Protein AF-A0A1Q6QW33-F1 (afdb_monomer)

Structure (mmCIF, N/CA/C/O backbone):
data_AF-A0A1Q6QW33-F1
#
_entry.id   AF-A0A1Q6QW33-F1
#
loop_
_atom_site.group_PDB
_atom_site.id
_atom_site.type_symbol
_atom_site.label_atom_id
_atom_site.label_alt_id
_atom_site.label_comp_id
_atom_site.label_asym_id
_atom_site.label_entity_id
_atom_site.label_seq_id
_atom_site.pdbx_PDB_ins_code
_atom_site.Cartn_x
_atom_site.Cartn_y
_atom_site.Cartn_z
_atom_site.occupancy
_atom_site.B_iso_or_equiv
_atom_site.auth_seq_id
_atom_site.auth_comp_id
_atom_site.auth_asym_id
_atom_site.auth_atom_id
_atom_site.pdbx_PDB_model_num
ATOM 1 N N . MET A 1 1 ? 39.685 1.785 -35.201 1.00 54.25 1 MET A N 1
ATOM 2 C CA . MET A 1 1 ? 38.424 1.265 -34.624 1.00 54.25 1 MET A CA 1
ATOM 3 C C . MET A 1 1 ? 37.318 2.271 -34.914 1.00 54.25 1 MET A C 1
ATOM 5 O O . MET A 1 1 ? 37.473 3.437 -34.571 1.00 54.25 1 MET A O 1
ATOM 9 N N . ASN A 1 2 ? 36.280 1.872 -35.650 1.00 62.78 2 ASN A N 1
ATOM 10 C CA . ASN A 1 2 ? 35.209 2.760 -36.110 1.00 62.78 2 ASN A CA 1
ATOM 11 C C . ASN A 1 2 ? 34.273 3.077 -34.924 1.00 62.78 2 ASN A C 1
ATOM 13 O O . ASN A 1 2 ? 33.580 2.188 -34.450 1.00 62.78 2 ASN A O 1
ATOM 17 N N . ARG A 1 3 ? 34.299 4.312 -34.400 1.00 71.69 3 ARG A N 1
ATOM 18 C CA . ARG A 1 3 ? 33.531 4.741 -33.202 1.00 71.69 3 ARG A CA 1
ATOM 19 C C . ARG A 1 3 ? 32.104 5.209 -33.523 1.00 71.69 3 ARG A C 1
ATOM 21 O O . ARG A 1 3 ? 31.374 5.655 -32.640 1.00 71.69 3 ARG A O 1
ATOM 28 N N . LYS A 1 4 ? 31.704 5.152 -34.796 1.00 76.88 4 LYS A N 1
ATOM 29 C CA . LYS A 1 4 ? 30.366 5.552 -35.244 1.00 76.88 4 LYS A CA 1
ATOM 30 C C . LYS A 1 4 ? 29.346 4.534 -34.722 1.00 76.88 4 LYS A C 1
ATOM 32 O O . LYS A 1 4 ? 29.455 3.356 -35.034 1.00 76.88 4 LYS A O 1
ATOM 37 N N . GLY A 1 5 ? 28.389 4.987 -33.911 1.00 81.38 5 GLY A N 1
ATOM 38 C CA . GLY A 1 5 ? 27.341 4.141 -33.320 1.00 81.38 5 GLY A CA 1
ATOM 39 C C . GLY A 1 5 ? 27.642 3.596 -31.920 1.00 81.38 5 GLY A C 1
ATOM 40 O O . GLY A 1 5 ? 26.731 3.081 -31.287 1.00 81.38 5 GLY A O 1
ATOM 41 N N . GLN A 1 6 ? 28.856 3.776 -31.385 1.00 89.38 6 GLN A N 1
ATOM 42 C CA . GLN A 1 6 ? 29.190 3.338 -30.021 1.00 89.38 6 GLN A CA 1
ATOM 43 C C . GLN A 1 6 ? 28.284 4.004 -28.970 1.00 89.38 6 GLN A C 1
ATOM 45 O O . GLN A 1 6 ? 27.716 3.322 -28.126 1.00 89.38 6 GLN A O 1
ATOM 50 N N . ALA A 1 7 ? 28.078 5.319 -29.084 1.00 89.81 7 ALA A N 1
ATOM 51 C CA . ALA A 1 7 ? 27.197 6.061 -28.182 1.00 89.81 7 ALA A CA 1
ATOM 52 C C . ALA A 1 7 ? 25.732 5.591 -28.256 1.00 89.81 7 ALA A C 1
ATOM 54 O O . ALA A 1 7 ? 25.029 5.599 -27.251 1.00 89.81 7 ALA A O 1
ATOM 55 N N . LEU A 1 8 ? 25.274 5.146 -29.434 1.00 92.38 8 LEU A N 1
ATOM 56 C CA . LEU A 1 8 ? 23.928 4.595 -29.595 1.00 92.38 8 LEU A CA 1
ATOM 57 C C . LEU A 1 8 ? 23.805 3.246 -28.876 1.00 92.38 8 LEU A C 1
ATOM 59 O O . LEU A 1 8 ? 22.814 3.013 -28.192 1.00 92.38 8 LEU A O 1
ATOM 63 N N . VAL A 1 9 ? 24.819 2.384 -28.999 1.00 93.00 9 VAL A N 1
ATOM 64 C CA . VAL A 1 9 ? 24.858 1.093 -28.298 1.00 93.00 9 VAL A CA 1
ATOM 65 C C . VAL A 1 9 ? 24.848 1.308 -26.783 1.00 93.00 9 VAL A C 1
ATOM 67 O O . VAL A 1 9 ? 24.041 0.697 -26.092 1.00 93.00 9 VAL A O 1
ATOM 70 N N . GLU A 1 10 ? 25.682 2.214 -26.268 1.00 92.50 10 GLU A N 1
ATOM 71 C CA . GLU A 1 10 ? 25.725 2.538 -24.835 1.00 92.50 10 GLU A CA 1
ATOM 72 C C . GLU A 1 10 ? 24.383 3.100 -24.329 1.00 92.50 10 GLU A C 1
ATOM 74 O O . GLU A 1 10 ? 23.894 2.677 -23.283 1.00 92.50 10 GLU A O 1
ATOM 79 N N . PHE A 1 11 ? 23.728 3.979 -25.095 1.00 94.19 11 PHE A N 1
ATOM 80 C CA . PHE A 1 11 ? 22.415 4.525 -24.736 1.00 94.19 11 PHE A CA 1
ATOM 81 C C . PHE A 1 11 ? 21.321 3.450 -24.666 1.00 94.19 11 PHE A C 1
ATOM 83 O O . PHE A 1 11 ? 20.562 3.399 -23.698 1.00 94.19 11 PHE A O 1
ATOM 90 N N . VAL A 1 12 ? 21.257 2.562 -25.663 1.00 95.50 12 VAL A N 1
ATOM 91 C CA . VAL A 1 12 ? 20.268 1.472 -25.704 1.00 95.50 12 VAL A CA 1
ATOM 92 C C . VAL A 1 12 ? 20.462 0.492 -24.544 1.00 95.50 12 VAL A C 1
ATOM 94 O O . VAL A 1 12 ? 19.483 -0.064 -24.060 1.00 95.50 12 VAL A O 1
ATOM 97 N N . LEU A 1 13 ? 21.694 0.307 -24.060 1.00 94.12 13 LEU A N 1
ATOM 98 C CA . LEU A 1 13 ? 21.967 -0.534 -22.891 1.00 94.12 13 LEU A CA 1
ATOM 99 C C . LEU A 1 13 ? 21.527 0.116 -21.570 1.00 94.12 13 LEU A C 1
ATOM 101 O O . LEU A 1 13 ? 21.078 -0.587 -20.667 1.00 94.12 13 LEU A O 1
ATOM 105 N N . ILE A 1 14 ? 21.629 1.442 -21.445 1.00 95.06 14 ILE A N 1
ATOM 106 C CA . ILE A 1 14 ? 21.246 2.175 -20.225 1.00 95.06 14 ILE A CA 1
ATOM 107 C C . ILE A 1 14 ? 19.726 2.368 -20.137 1.00 95.06 14 ILE A C 1
ATOM 109 O O . ILE A 1 14 ? 19.154 2.334 -19.045 1.00 95.06 14 ILE A O 1
ATOM 113 N N . LEU A 1 15 ? 19.061 2.552 -21.280 1.00 94.88 15 LEU A N 1
ATOM 114 C CA . LEU A 1 15 ? 17.646 2.910 -21.354 1.00 94.88 15 LEU A CA 1
ATOM 115 C C . LEU A 1 15 ? 16.704 1.964 -20.570 1.00 94.88 15 LEU A C 1
ATOM 117 O O . LEU A 1 15 ? 15.865 2.478 -19.831 1.00 94.88 15 LEU A O 1
ATOM 121 N N . PRO A 1 16 ? 16.829 0.621 -20.630 1.00 92.12 16 PRO A N 1
ATOM 122 C CA . PRO A 1 16 ? 15.959 -0.279 -19.870 1.00 92.12 16 PRO A CA 1
ATOM 123 C C . PRO A 1 16 ? 16.102 -0.111 -18.355 1.00 92.12 16 PRO A C 1
ATOM 125 O O . PRO A 1 16 ? 15.107 -0.113 -17.634 1.00 92.12 16 PRO A O 1
ATOM 128 N N . ILE A 1 17 ? 17.334 0.076 -17.871 1.00 93.38 17 ILE A N 1
ATOM 129 C CA . ILE A 1 17 ? 17.614 0.290 -16.445 1.00 93.38 17 ILE A CA 1
ATOM 130 C C . ILE A 1 17 ? 17.004 1.616 -15.998 1.00 93.38 17 ILE A C 1
ATOM 132 O O . ILE A 1 17 ? 16.350 1.684 -14.960 1.00 93.38 17 ILE A O 1
ATOM 136 N N . PHE A 1 18 ? 17.160 2.656 -16.816 1.00 94.81 18 PHE A N 1
ATOM 137 C CA . PHE A 1 18 ? 16.569 3.959 -16.549 1.00 94.81 18 PHE A CA 1
ATOM 138 C C . PHE A 1 18 ? 15.035 3.898 -16.466 1.00 94.81 18 PHE A C 1
ATOM 140 O O . PHE A 1 18 ? 14.454 4.446 -15.532 1.00 94.81 18 PHE A O 1
ATOM 147 N N . ILE A 1 19 ? 14.379 3.177 -17.382 1.00 94.00 19 ILE A N 1
ATOM 148 C CA . ILE A 1 19 ? 12.919 2.989 -17.363 1.00 94.00 19 ILE A CA 1
ATOM 149 C C . ILE A 1 19 ? 12.471 2.233 -16.104 1.00 94.00 19 ILE A C 1
ATOM 151 O O . ILE A 1 19 ? 11.489 2.632 -15.482 1.00 94.00 19 ILE A O 1
ATOM 155 N N . MET A 1 20 ? 13.197 1.190 -15.682 1.00 93.06 20 MET A N 1
ATOM 156 C CA . MET A 1 20 ? 12.878 0.469 -14.440 1.00 93.06 20 MET A CA 1
ATOM 157 C C . MET A 1 20 ? 12.971 1.375 -13.209 1.00 93.06 20 MET A C 1
ATOM 159 O O . MET A 1 20 ? 12.096 1.322 -12.347 1.00 93.06 20 MET A O 1
ATOM 163 N N . ILE A 1 21 ? 13.992 2.235 -13.134 1.00 93.94 21 ILE A N 1
ATOM 164 C CA . ILE A 1 21 ? 14.130 3.205 -12.038 1.00 93.94 21 ILE A CA 1
ATOM 165 C C . ILE A 1 21 ? 12.963 4.198 -12.059 1.00 93.94 21 ILE A C 1
ATOM 167 O O . ILE A 1 21 ? 12.371 4.462 -11.015 1.00 93.94 21 ILE A O 1
ATOM 171 N N . LEU A 1 22 ? 12.598 4.711 -13.238 1.00 95.31 22 LEU A N 1
ATOM 172 C CA . LEU A 1 22 ? 11.496 5.661 -13.378 1.00 95.31 22 LEU A CA 1
ATOM 173 C C . LEU A 1 22 ? 10.162 5.057 -12.919 1.00 95.31 22 LEU A C 1
ATOM 175 O O . LEU A 1 22 ? 9.465 5.679 -12.122 1.00 95.31 22 LEU A O 1
ATOM 179 N N . PHE A 1 23 ? 9.825 3.842 -13.362 1.00 94.69 23 PHE A N 1
ATOM 180 C CA . PHE A 1 23 ? 8.597 3.182 -12.915 1.00 94.69 23 PHE A CA 1
ATOM 181 C C . PHE A 1 23 ? 8.636 2.812 -11.434 1.00 94.69 23 PHE A C 1
ATOM 183 O O . PHE A 1 23 ? 7.616 2.946 -10.765 1.00 94.69 23 PHE A O 1
ATOM 190 N N . SER A 1 24 ? 9.806 2.463 -10.889 1.00 94.06 24 SER A N 1
ATOM 191 C CA . SER A 1 24 ? 9.923 2.185 -9.453 1.00 94.06 24 SER A CA 1
ATOM 192 C C . SER A 1 24 ? 9.550 3.420 -8.633 1.00 94.06 24 SER A C 1
ATOM 194 O O . SER A 1 24 ? 8.823 3.317 -7.650 1.00 94.06 24 SER A O 1
ATOM 196 N N . ILE A 1 25 ? 9.997 4.609 -9.056 1.00 96.19 25 ILE A N 1
ATOM 197 C CA . ILE A 1 25 ? 9.626 5.876 -8.409 1.00 96.19 25 ILE A CA 1
ATOM 198 C C . ILE A 1 25 ? 8.111 6.105 -8.488 1.00 96.19 25 ILE A C 1
ATOM 200 O O . ILE A 1 25 ? 7.517 6.545 -7.504 1.00 96.19 25 ILE A O 1
ATOM 204 N N . VAL A 1 26 ? 7.482 5.793 -9.627 1.00 96.06 26 VAL A N 1
ATOM 205 C CA . VAL A 1 26 ? 6.024 5.898 -9.788 1.00 96.06 26 VAL A CA 1
ATOM 206 C C . VAL A 1 26 ? 5.303 4.953 -8.826 1.00 96.06 26 VAL A C 1
ATOM 208 O O . VAL A 1 26 ? 4.434 5.416 -8.093 1.00 96.06 26 VAL A O 1
ATOM 211 N N . ASP A 1 27 ? 5.700 3.680 -8.751 1.00 95.56 27 ASP A N 1
ATOM 212 C CA . ASP A 1 27 ? 5.106 2.704 -7.826 1.00 95.56 27 ASP A CA 1
ATOM 213 C C . ASP A 1 27 ? 5.202 3.169 -6.369 1.00 95.56 27 ASP A C 1
ATOM 215 O O . ASP A 1 27 ? 4.204 3.166 -5.647 1.00 95.56 27 ASP A O 1
ATOM 219 N N . PHE A 1 28 ? 6.372 3.656 -5.940 1.00 95.44 28 PHE A N 1
ATOM 220 C CA . PHE A 1 28 ? 6.531 4.211 -4.593 1.00 95.44 28 PHE A CA 1
ATOM 221 C C . PHE A 1 28 ? 5.675 5.459 -4.366 1.00 95.44 28 PHE A C 1
ATOM 223 O O . PHE A 1 28 ? 5.111 5.619 -3.284 1.00 95.44 28 PHE A O 1
ATOM 230 N N . GLY A 1 29 ? 5.548 6.331 -5.368 1.00 96.50 29 GLY A N 1
ATOM 231 C CA . GLY A 1 29 ? 4.673 7.499 -5.304 1.00 96.50 29 GLY A CA 1
ATOM 232 C C . GLY A 1 29 ? 3.206 7.113 -5.119 1.00 96.50 29 GLY A C 1
ATOM 233 O O . GLY A 1 29 ? 2.524 7.696 -4.277 1.00 96.50 29 GLY A O 1
ATOM 234 N N . MET A 1 30 ? 2.742 6.095 -5.845 1.00 95.81 30 MET A N 1
ATOM 235 C CA . MET A 1 30 ? 1.381 5.573 -5.724 1.00 95.81 30 MET A CA 1
ATOM 236 C C . MET A 1 30 ? 1.141 4.916 -4.357 1.00 95.81 30 MET A C 1
ATOM 238 O O . MET A 1 30 ? 0.159 5.248 -3.697 1.00 95.81 30 MET A O 1
ATOM 242 N N . ILE A 1 31 ? 2.063 4.068 -3.881 1.00 95.81 31 ILE A N 1
ATOM 243 C CA . ILE A 1 31 ? 1.999 3.466 -2.535 1.00 95.81 31 ILE A CA 1
ATOM 244 C C . ILE A 1 31 ? 1.944 4.555 -1.458 1.00 95.81 31 ILE A C 1
ATOM 246 O O . ILE A 1 31 ? 1.135 4.485 -0.534 1.00 95.81 31 ILE A O 1
ATOM 250 N N . PHE A 1 32 ? 2.800 5.573 -1.565 1.00 96.81 32 PHE A N 1
ATOM 251 C CA . PHE A 1 32 ? 2.854 6.666 -0.600 1.00 96.81 32 PHE A CA 1
ATOM 252 C C . PHE A 1 32 ? 1.574 7.504 -0.612 1.00 96.81 32 PHE A C 1
ATOM 254 O O . PHE A 1 32 ? 1.051 7.850 0.447 1.00 96.81 32 PHE A O 1
ATOM 261 N N . ASN A 1 33 ? 1.046 7.811 -1.798 1.00 96.69 33 ASN A N 1
ATOM 262 C CA . ASN A 1 33 ? -0.212 8.532 -1.934 1.00 96.69 33 ASN A CA 1
ATOM 263 C C . ASN A 1 33 ? -1.375 7.743 -1.320 1.00 96.69 33 ASN A C 1
ATOM 265 O O . ASN A 1 33 ? -2.088 8.290 -0.481 1.00 96.69 33 ASN A O 1
ATOM 269 N N . LYS A 1 34 ? -1.480 6.446 -1.637 1.00 95.56 34 LYS A N 1
ATOM 270 C CA . LYS A 1 34 ? -2.484 5.551 -1.057 1.00 95.56 34 LYS A CA 1
ATOM 271 C C . LYS A 1 34 ? -2.351 5.456 0.463 1.00 95.56 34 LYS A C 1
ATOM 273 O O . LYS A 1 34 ? -3.342 5.527 1.176 1.00 95.56 34 LYS A O 1
ATOM 278 N N . LYS A 1 35 ? -1.127 5.380 0.991 1.00 96.06 35 LYS A N 1
ATOM 279 C CA . LYS A 1 35 ? -0.899 5.386 2.442 1.00 96.06 35 LYS A CA 1
ATOM 280 C C . LYS A 1 35 ? -1.419 6.663 3.108 1.00 96.06 35 LYS A C 1
ATOM 282 O O . LYS A 1 35 ? -2.032 6.576 4.164 1.00 96.06 35 LYS A O 1
ATOM 287 N N . ASN A 1 36 ? -1.206 7.830 2.499 1.00 96.56 36 ASN A N 1
ATOM 288 C CA . ASN A 1 36 ? -1.733 9.093 3.030 1.00 96.56 36 ASN A CA 1
ATOM 289 C C . ASN A 1 36 ? -3.265 9.167 2.951 1.00 96.56 36 ASN A C 1
ATOM 291 O O . ASN A 1 36 ? -3.895 9.711 3.853 1.00 96.56 36 ASN A O 1
ATOM 295 N N . GLU A 1 37 ? -3.863 8.617 1.892 1.00 95.38 37 GLU A N 1
ATOM 296 C CA . GLU A 1 37 ? -5.316 8.465 1.782 1.00 95.38 37 GLU A CA 1
ATOM 297 C C . GLU A 1 37 ? -5.863 7.611 2.939 1.00 95.38 37 GLU A C 1
ATOM 299 O O . GLU A 1 37 ? -6.739 8.070 3.670 1.00 95.38 37 GLU A O 1
ATOM 304 N N . LEU A 1 38 ? -5.275 6.432 3.186 1.00 95.31 38 LEU A N 1
ATOM 305 C CA . LEU A 1 38 ? -5.667 5.559 4.299 1.00 95.31 38 LEU A CA 1
ATOM 306 C C . LEU A 1 38 ? -5.447 6.206 5.674 1.00 95.31 38 LEU A C 1
ATOM 308 O O . LEU A 1 38 ? -6.248 5.992 6.579 1.00 95.31 38 LEU A O 1
ATOM 312 N N . GLU A 1 39 ? -4.400 7.016 5.851 1.00 94.94 39 GLU A N 1
ATOM 313 C CA . GLU A 1 39 ? -4.193 7.783 7.087 1.00 94.94 39 GLU A CA 1
ATOM 314 C C . GLU A 1 39 ? -5.337 8.763 7.350 1.00 94.94 39 GLU A C 1
ATOM 316 O O . GLU A 1 39 ? -5.839 8.822 8.473 1.00 94.94 39 GLU A O 1
ATOM 321 N N . ASN A 1 40 ? -5.792 9.491 6.330 1.00 94.19 40 ASN A N 1
ATOM 322 C CA . ASN A 1 40 ? -6.928 10.404 6.470 1.00 94.19 40 ASN A CA 1
ATOM 323 C C . ASN A 1 40 ? -8.215 9.637 6.791 1.00 94.19 40 ASN A C 1
ATOM 325 O O . ASN A 1 40 ? -8.888 9.960 7.766 1.00 94.19 40 ASN A O 1
ATOM 329 N N . ILE A 1 41 ? -8.492 8.557 6.057 1.00 92.88 41 ILE A N 1
ATOM 330 C CA . ILE A 1 41 ? -9.658 7.700 6.308 1.00 92.88 41 ILE A CA 1
ATOM 331 C C . ILE A 1 41 ? -9.599 7.115 7.722 1.00 92.88 41 ILE A C 1
ATOM 333 O O . ILE A 1 41 ? -10.606 7.075 8.418 1.00 92.88 41 ILE A O 1
ATOM 337 N N . SER A 1 42 ? -8.416 6.737 8.212 1.00 92.69 42 SER A N 1
ATOM 338 C CA . SER A 1 42 ? -8.268 6.231 9.579 1.00 92.69 42 SER A CA 1
ATOM 339 C C . SE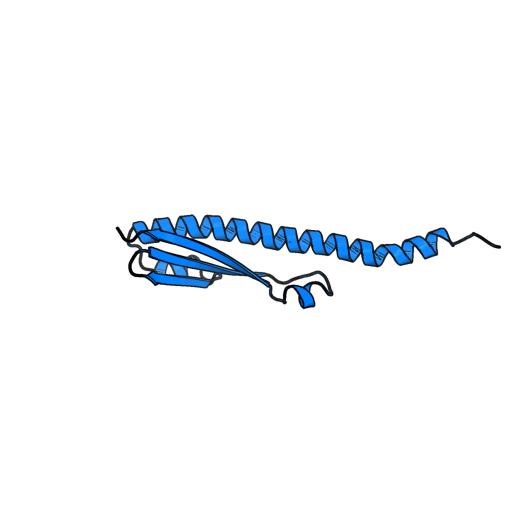R A 1 42 ? -8.629 7.264 10.644 1.00 92.69 42 SER A C 1
ATOM 341 O O . SER A 1 42 ? -9.197 6.898 11.671 1.00 92.69 42 SER A O 1
ATOM 343 N N . VAL A 1 43 ? -8.355 8.553 10.411 1.00 92.56 43 VAL A N 1
ATOM 344 C CA . VAL A 1 43 ? -8.812 9.639 11.293 1.00 92.56 43 VAL A CA 1
ATOM 345 C C . VAL A 1 43 ? -10.335 9.705 11.288 1.00 92.56 43 VAL A C 1
ATOM 347 O O . VAL A 1 43 ? -10.948 9.782 12.353 1.00 92.56 43 VAL A O 1
ATOM 350 N N . ASP A 1 44 ? -10.939 9.661 10.104 1.00 91.88 44 ASP A N 1
ATOM 351 C CA . ASP A 1 44 ? -12.384 9.787 9.936 1.00 91.88 44 ASP A CA 1
ATOM 352 C C . ASP A 1 44 ? -13.128 8.602 10.559 1.00 91.88 44 ASP A C 1
ATOM 354 O O . ASP A 1 44 ? -14.043 8.811 11.357 1.00 91.88 44 ASP A O 1
ATOM 358 N N . VAL A 1 45 ? -12.657 7.374 10.330 1.00 90.31 45 VAL A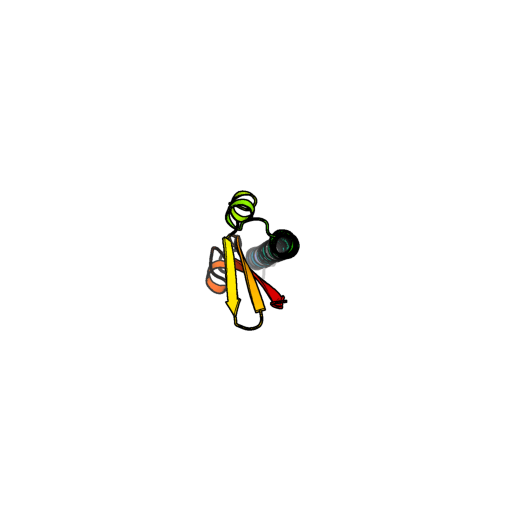 N 1
ATOM 359 C CA . VAL A 1 45 ? -13.180 6.152 10.956 1.00 90.31 45 VAL A CA 1
ATOM 360 C C . VAL A 1 45 ? -13.093 6.237 12.480 1.00 90.31 45 VAL A C 1
ATOM 362 O O . VAL A 1 45 ? -14.080 5.982 13.166 1.00 90.31 45 VAL A O 1
ATOM 365 N N . VAL A 1 46 ? -11.952 6.655 13.041 1.00 90.12 46 VAL A N 1
ATOM 366 C CA . VAL A 1 46 ? -11.803 6.853 14.497 1.00 90.12 46 VAL A CA 1
ATOM 367 C C . VAL A 1 46 ? -12.817 7.882 15.015 1.00 90.12 46 VAL A C 1
ATOM 369 O O . VAL A 1 46 ? -13.444 7.670 16.053 1.00 90.12 46 VAL A O 1
ATOM 372 N N . ASN A 1 47 ? -13.015 8.985 14.292 1.00 90.50 47 ASN A N 1
ATOM 373 C CA . ASN A 1 47 ? -13.974 10.023 14.667 1.00 90.50 47 ASN A CA 1
ATOM 374 C C . ASN A 1 47 ? -15.428 9.535 14.604 1.00 90.50 47 ASN A C 1
ATOM 376 O O . ASN A 1 47 ? -16.227 9.920 15.456 1.00 90.50 47 ASN A O 1
ATOM 380 N N . MET A 1 48 ? -15.776 8.707 13.618 1.00 89.25 48 MET A N 1
ATOM 381 C CA . MET A 1 48 ? -17.100 8.092 13.487 1.00 89.25 48 MET A CA 1
ATOM 382 C C . MET A 1 48 ? -17.358 7.077 14.604 1.00 89.25 48 MET A C 1
ATOM 384 O O . MET A 1 48 ? -18.420 7.104 15.223 1.00 89.25 48 MET A O 1
ATOM 388 N N . LEU A 1 49 ? -16.360 6.253 14.937 1.00 87.56 49 LEU A N 1
ATOM 389 C CA . LEU A 1 49 ? -16.436 5.304 16.051 1.00 87.56 49 LEU A CA 1
ATOM 390 C C . LEU A 1 49 ? -16.627 6.010 17.398 1.00 87.56 49 LEU A C 1
ATOM 392 O O . LEU A 1 49 ? -17.412 5.553 18.220 1.00 87.56 49 LEU A O 1
ATOM 396 N N . ASN A 1 50 ? -15.963 7.149 17.614 1.00 86.81 50 ASN A N 1
ATOM 397 C CA . ASN A 1 50 ? -16.150 7.966 18.820 1.00 86.81 50 ASN A CA 1
ATOM 398 C C . ASN A 1 50 ? -17.530 8.643 18.899 1.00 86.81 50 ASN A C 1
ATOM 400 O O . ASN A 1 50 ? -17.895 9.149 19.956 1.00 86.81 50 ASN A O 1
ATOM 404 N N . LYS A 1 51 ? -18.280 8.693 17.792 1.00 89.12 51 LYS A N 1
ATOM 405 C CA . LYS A 1 51 ? -19.666 9.183 17.736 1.00 89.12 51 LYS A CA 1
ATOM 406 C C . LYS A 1 51 ? -20.694 8.048 17.828 1.00 89.12 51 LYS A C 1
ATOM 408 O O . LYS A 1 51 ? -21.866 8.291 17.556 1.00 89.12 51 LYS A O 1
ATOM 413 N N . ASP A 1 52 ? -20.254 6.833 18.163 1.00 84.75 52 ASP A N 1
ATOM 414 C CA . ASP A 1 52 ? -21.081 5.625 18.249 1.00 84.75 52 ASP A CA 1
ATOM 415 C C . ASP A 1 52 ? -21.805 5.264 16.933 1.00 84.75 52 ASP A C 1
ATOM 417 O O . ASP A 1 52 ? -22.859 4.625 16.944 1.00 84.75 52 ASP A O 1
ATOM 421 N N . ILE A 1 53 ? -21.237 5.649 15.781 1.00 86.00 53 ILE A N 1
ATOM 422 C CA . ILE A 1 53 ? -21.747 5.235 14.465 1.00 86.00 53 ILE A CA 1
ATOM 423 C C . ILE A 1 53 ? -21.488 3.727 14.288 1.00 86.00 53 ILE A C 1
ATOM 425 O O . ILE A 1 53 ? -20.375 3.261 14.564 1.00 86.00 53 ILE A O 1
ATOM 429 N N . PRO A 1 54 ? -22.484 2.937 13.842 1.00 86.38 54 PRO A N 1
ATOM 430 C CA . PRO A 1 54 ? -22.325 1.499 13.678 1.00 86.38 54 PRO A CA 1
ATOM 431 C C . PRO A 1 54 ? -21.280 1.167 12.606 1.00 86.38 54 PRO A C 1
ATOM 433 O O . PRO A 1 54 ? -21.249 1.760 11.530 1.00 86.38 54 PRO A O 1
ATOM 436 N N . LEU A 1 55 ? -20.457 0.150 12.875 1.00 83.38 55 LEU A N 1
ATOM 437 C CA . LEU A 1 55 ? -19.370 -0.269 11.982 1.00 83.38 55 LEU A CA 1
ATOM 438 C C . LEU A 1 55 ? -19.849 -0.634 10.569 1.00 83.38 55 LEU A C 1
ATOM 440 O O . LEU A 1 55 ? -19.124 -0.414 9.605 1.00 83.38 55 LEU A O 1
ATOM 444 N N . GLU A 1 56 ? -21.062 -1.169 10.439 1.00 84.50 56 GLU A N 1
ATOM 445 C CA . GLU A 1 56 ? -21.636 -1.533 9.138 1.00 84.50 56 GLU A CA 1
ATOM 446 C C . GLU A 1 56 ? -21.871 -0.313 8.239 1.00 84.50 56 GLU A C 1
ATOM 448 O O . GLU A 1 56 ? -21.694 -0.395 7.027 1.00 84.50 56 GLU A O 1
ATOM 453 N N . GLU A 1 57 ? -22.219 0.835 8.826 1.00 86.56 57 GLU A N 1
ATOM 454 C CA . GLU A 1 57 ? -22.397 2.085 8.084 1.00 86.56 57 GLU A CA 1
ATOM 455 C C . GLU A 1 57 ? -21.046 2.613 7.590 1.00 86.56 57 GLU A C 1
ATOM 457 O O . GLU A 1 57 ? -20.903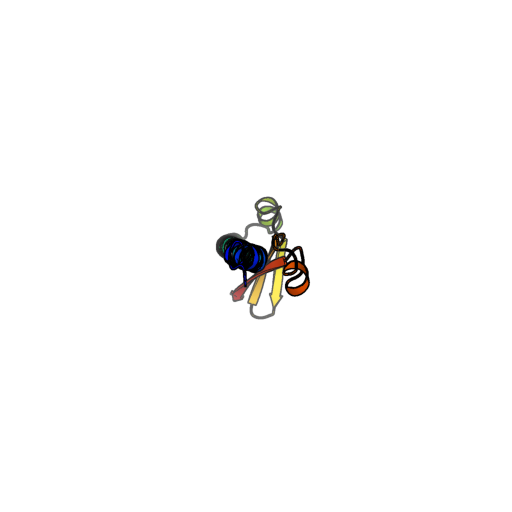 2.934 6.413 1.00 86.56 57 GLU A O 1
ATOM 462 N N . ILE A 1 58 ? -20.022 2.565 8.447 1.00 86.25 58 ILE A N 1
ATOM 463 C CA . ILE A 1 58 ? -18.645 2.947 8.097 1.00 86.25 58 ILE A CA 1
ATOM 464 C C . ILE A 1 58 ? -18.099 2.049 6.975 1.00 86.25 58 ILE A C 1
ATOM 466 O O . ILE A 1 58 ? -17.519 2.535 6.006 1.00 86.25 58 ILE A O 1
ATOM 470 N N . LYS A 1 59 ? -18.308 0.731 7.071 1.00 86.56 59 LYS A N 1
ATOM 471 C CA . 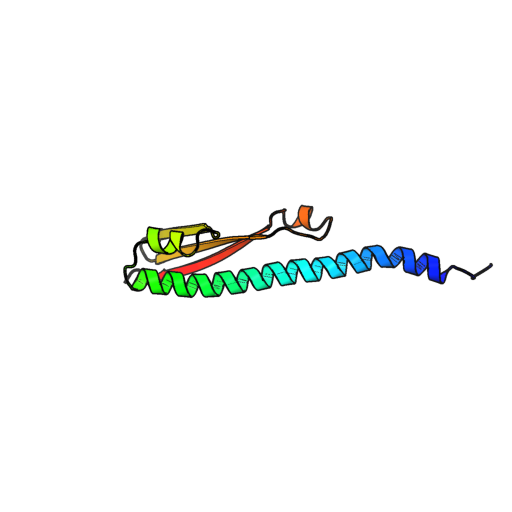LYS A 1 59 ? -17.897 -0.222 6.028 1.00 86.56 59 LYS A CA 1
ATOM 472 C C . LYS A 1 59 ? -18.654 -0.021 4.718 1.00 86.56 59 LYS A C 1
ATOM 474 O O . LYS A 1 59 ? -18.092 -0.265 3.657 1.00 86.56 59 LYS A O 1
ATOM 479 N N . SER A 1 60 ? -19.909 0.425 4.775 1.00 87.56 60 SER A N 1
ATOM 480 C CA . SER A 1 60 ? -20.673 0.758 3.573 1.00 87.56 60 SER A CA 1
ATOM 481 C C . SER A 1 60 ? -20.180 2.040 2.900 1.00 87.56 60 SER A C 1
ATOM 483 O O . SER A 1 60 ? -20.274 2.138 1.679 1.00 87.56 60 SER A O 1
ATOM 485 N N . GLU A 1 61 ? -19.695 3.021 3.665 1.00 87.50 61 GLU A N 1
ATOM 486 C CA . GLU A 1 61 ? -19.137 4.269 3.126 1.00 87.50 61 GLU A CA 1
ATOM 487 C C . GLU A 1 61 ? -17.771 4.038 2.461 1.00 87.50 61 GLU A C 1
ATOM 489 O O . GLU A 1 61 ? -17.495 4.598 1.400 1.00 87.50 61 GLU A O 1
ATOM 494 N N . TYR A 1 62 ? -16.957 3.143 3.028 1.00 87.19 62 TYR A N 1
ATOM 495 C CA . TYR A 1 62 ? -15.628 2.777 2.525 1.00 87.19 62 TYR A CA 1
ATOM 496 C C . TYR A 1 62 ? -15.581 1.340 1.981 1.00 87.19 62 TYR A C 1
ATOM 498 O O . TYR A 1 62 ? -14.710 0.558 2.352 1.00 87.19 62 TYR A O 1
ATOM 506 N N . ALA A 1 63 ? -16.516 0.986 1.093 1.00 83.62 63 ALA A N 1
ATOM 507 C CA . ALA A 1 63 ? -16.700 -0.390 0.611 1.00 83.62 63 ALA A CA 1
ATOM 508 C C . ALA A 1 63 ? -15.476 -1.000 -0.104 1.00 83.62 63 ALA A C 1
ATOM 510 O O . ALA A 1 63 ? -15.327 -2.221 -0.135 1.00 83.62 63 ALA A O 1
ATOM 511 N N . ASP A 1 64 ? -14.609 -0.160 -0.671 1.00 84.44 64 ASP A N 1
ATOM 512 C CA . ASP A 1 64 ? -13.423 -0.591 -1.419 1.00 84.44 64 ASP A CA 1
ATOM 513 C C . ASP A 1 64 ? -12.196 -0.841 -0.522 1.00 84.44 64 ASP A C 1
ATOM 515 O O . ASP A 1 64 ? -11.159 -1.288 -1.008 1.00 84.44 64 ASP A O 1
ATOM 519 N N . ILE A 1 65 ? -12.294 -0.558 0.782 1.00 88.06 65 ILE A N 1
ATOM 520 C CA . ILE A 1 65 ? -11.172 -0.587 1.725 1.00 88.06 65 ILE A CA 1
ATOM 521 C C . ILE A 1 65 ? -11.475 -1.581 2.844 1.00 88.06 65 ILE A C 1
ATOM 523 O O . ILE A 1 65 ? -12.577 -1.613 3.391 1.00 88.06 65 ILE A O 1
ATOM 527 N N . ASP A 1 66 ? -10.483 -2.383 3.223 1.00 88.31 66 ASP A N 1
ATOM 528 C CA . ASP A 1 66 ? -10.654 -3.355 4.297 1.00 88.31 66 ASP A CA 1
ATOM 529 C C . ASP A 1 66 ? -10.427 -2.686 5.659 1.00 88.31 66 ASP A C 1
ATOM 531 O O . ASP A 1 66 ? -9.370 -2.093 5.903 1.00 88.31 66 ASP A O 1
ATOM 535 N N . ILE A 1 67 ? -11.428 -2.766 6.539 1.00 88.12 67 ILE A N 1
ATOM 536 C CA . ILE A 1 67 ? -11.419 -2.157 7.874 1.00 88.12 67 ILE A CA 1
ATOM 537 C C . ILE A 1 67 ? -11.594 -3.258 8.918 1.00 88.12 67 ILE A C 1
ATOM 539 O O . ILE A 1 67 ? -12.685 -3.814 9.106 1.00 88.12 67 ILE A O 1
ATOM 543 N N . GLU A 1 68 ? -10.523 -3.513 9.658 1.00 87.00 68 GLU A N 1
ATOM 544 C CA . GLU A 1 68 ? -10.491 -4.437 10.782 1.00 87.00 68 GLU A CA 1
ATOM 545 C C . GLU A 1 68 ? -10.398 -3.658 12.094 1.00 87.00 68 GLU A C 1
ATOM 547 O O . GLU A 1 68 ? -9.540 -2.796 12.279 1.00 87.00 68 GLU A O 1
ATOM 552 N N . ILE A 1 69 ? -11.276 -3.977 13.044 1.00 83.38 69 ILE A N 1
ATOM 553 C CA . ILE A 1 69 ? -11.221 -3.415 14.394 1.00 83.38 69 ILE A CA 1
ATOM 554 C C . ILE A 1 69 ? -10.985 -4.561 15.364 1.00 83.38 69 ILE A C 1
ATOM 556 O O . ILE A 1 69 ? -11.797 -5.479 15.463 1.00 83.38 69 ILE A O 1
ATOM 560 N N . SER A 1 70 ? -9.884 -4.492 16.104 1.00 83.19 70 SER A N 1
ATOM 561 C CA . SER A 1 70 ? -9.593 -5.402 17.211 1.00 83.19 70 SER A CA 1
ATOM 562 C C . SER A 1 70 ? -9.590 -4.626 18.523 1.00 83.19 70 SER A C 1
ATOM 564 O O . SER A 1 70 ? -9.174 -3.473 18.576 1.00 83.19 70 SER A O 1
ATOM 566 N N . SER A 1 71 ? -10.111 -5.230 19.587 1.00 77.56 71 SER A N 1
ATOM 567 C CA . SER A 1 71 ? -10.123 -4.626 20.923 1.00 77.56 71 SER A CA 1
ATOM 568 C C . SER A 1 71 ? -9.250 -5.456 21.853 1.00 77.5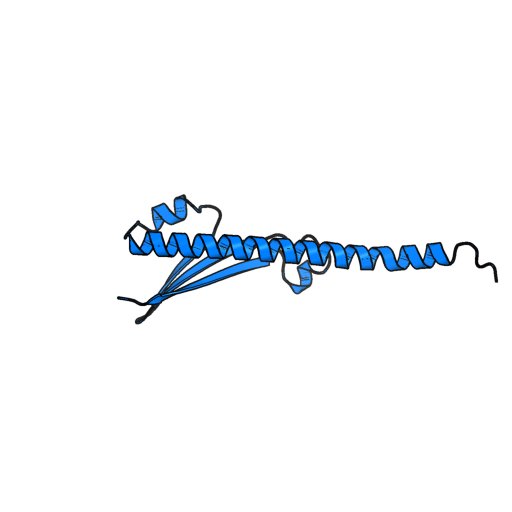6 71 SER A C 1
ATOM 570 O O . SER A 1 71 ? -9.425 -6.667 21.947 1.00 77.56 71 SER A O 1
ATOM 572 N N . ASP A 1 72 ? -8.318 -4.790 22.519 1.00 78.88 72 ASP A N 1
ATOM 573 C CA . ASP A 1 72 ? -7.528 -5.297 23.640 1.00 78.88 72 ASP A CA 1
ATOM 574 C C . ASP A 1 72 ? -8.016 -4.621 24.939 1.00 78.88 72 ASP A C 1
ATOM 576 O O . ASP A 1 72 ? -8.781 -3.654 24.886 1.00 78.88 72 ASP A O 1
ATOM 580 N N . ASP A 1 73 ? -7.555 -5.074 26.106 1.00 73.31 73 ASP A N 1
ATOM 581 C CA . ASP A 1 73 ? -7.967 -4.582 27.431 1.00 73.31 73 ASP A CA 1
ATOM 582 C C . ASP A 1 73 ? -7.800 -3.058 27.579 1.00 73.31 73 ASP A C 1
ATOM 584 O O . ASP A 1 73 ? -8.556 -2.398 28.293 1.00 73.31 73 ASP A O 1
ATOM 588 N N . LYS A 1 74 ? -6.813 -2.472 26.887 1.00 77.44 74 LYS A N 1
ATOM 589 C CA . LYS A 1 74 ? -6.466 -1.043 26.987 1.00 77.44 74 LYS A CA 1
ATOM 590 C C . LYS A 1 74 ? -6.756 -0.225 25.735 1.00 77.44 74 LYS A C 1
ATOM 592 O O . LYS A 1 74 ? -6.874 0.993 25.850 1.00 77.44 74 LYS A O 1
ATOM 597 N N . TYR A 1 75 ? -6.822 -0.854 24.563 1.00 83.50 75 TYR A N 1
ATOM 598 C CA . TYR A 1 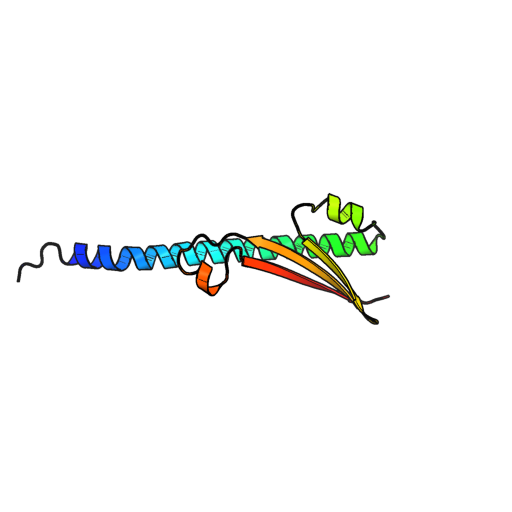75 ? -6.902 -0.143 23.290 1.00 83.50 75 TYR A CA 1
ATOM 599 C C . TYR A 1 75 ? -7.855 -0.826 22.311 1.00 83.50 75 TYR A C 1
ATOM 601 O O . TYR A 1 75 ? -7.854 -2.046 22.185 1.00 83.50 75 TYR A O 1
ATOM 609 N N . LYS A 1 76 ? -8.583 -0.024 21.536 1.00 85.12 76 LYS A N 1
ATOM 610 C CA . LYS A 1 76 ? -9.164 -0.418 20.251 1.00 85.12 76 LYS A CA 1
ATOM 611 C C . LYS A 1 76 ? -8.147 -0.122 19.153 1.00 85.12 76 LYS A C 1
ATOM 613 O O . LYS A 1 76 ? -7.769 1.032 18.954 1.00 85.12 76 LYS A O 1
ATOM 618 N N . ASN A 1 77 ? -7.706 -1.152 18.445 1.00 87.81 77 ASN A N 1
ATOM 619 C CA . ASN A 1 77 ? -6.857 -1.026 17.270 1.00 87.81 77 ASN A CA 1
ATOM 620 C C . ASN A 1 77 ? -7.735 -1.044 16.019 1.00 87.81 77 ASN A C 1
ATOM 622 O O . ASN A 1 77 ? -8.474 -2.000 15.783 1.00 87.81 77 ASN A O 1
ATOM 626 N N . VAL A 1 78 ? -7.631 0.009 15.219 1.00 89.12 78 VAL A N 1
ATOM 627 C CA . VAL A 1 78 ? -8.268 0.130 13.909 1.00 89.12 78 VAL A CA 1
ATOM 628 C C . VAL A 1 78 ? -7.184 -0.070 12.860 1.00 89.12 78 VAL A C 1
ATOM 630 O O . VAL A 1 78 ? -6.230 0.708 12.799 1.00 89.12 78 VAL A O 1
ATOM 633 N N . VAL A 1 79 ? -7.315 -1.122 12.062 1.00 92.12 79 VAL A N 1
ATOM 634 C CA . VAL A 1 79 ? -6.430 -1.437 10.943 1.00 92.12 79 VAL A CA 1
ATOM 635 C C . VAL A 1 79 ? -7.209 -1.202 9.661 1.00 92.12 79 VAL A C 1
ATOM 637 O O . VAL A 1 79 ? -8.285 -1.761 9.468 1.00 92.12 79 VAL A O 1
ATOM 640 N N . ILE A 1 80 ? -6.660 -0.359 8.796 1.00 93.38 80 ILE A N 1
ATOM 641 C CA . ILE A 1 80 ? -7.223 -0.061 7.484 1.00 93.38 80 ILE A CA 1
ATOM 642 C C . ILE A 1 80 ? -6.216 -0.496 6.431 1.00 93.38 80 ILE A C 1
ATOM 644 O O . ILE A 1 80 ? -5.027 -0.170 6.536 1.00 93.38 80 ILE A O 1
ATOM 648 N N . SER A 1 81 ? -6.679 -1.239 5.429 1.00 94.44 81 SER A N 1
ATOM 649 C CA . SER A 1 81 ? -5.819 -1.741 4.365 1.00 94.44 81 SER A CA 1
ATOM 650 C C . SER A 1 81 ? -6.447 -1.666 2.983 1.00 94.44 81 SER A C 1
ATOM 652 O O . SER A 1 81 ? -7.653 -1.825 2.819 1.00 94.44 81 SER A O 1
ATOM 654 N N . ASP A 1 82 ? -5.599 -1.425 1.989 1.00 95.06 82 ASP A N 1
ATOM 655 C CA . ASP A 1 82 ? -5.970 -1.401 0.576 1.00 95.06 82 ASP A CA 1
ATOM 656 C C . ASP A 1 82 ? -4.847 -2.031 -0.262 1.00 95.06 82 ASP A C 1
ATOM 658 O O . ASP A 1 82 ? -3.686 -2.113 0.159 1.00 95.06 82 ASP A O 1
ATOM 662 N N . LYS A 1 83 ? -5.196 -2.515 -1.450 1.00 94.00 83 LYS A N 1
ATOM 663 C CA . LYS A 1 83 ? -4.306 -3.226 -2.366 1.00 94.00 83 LYS A CA 1
ATOM 6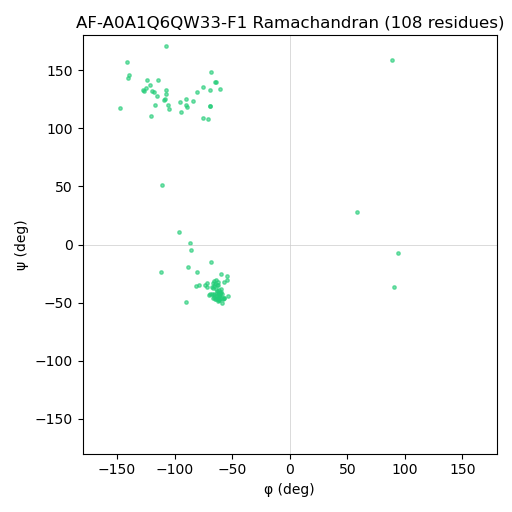64 C C . LYS A 1 83 ? -3.964 -2.337 -3.549 1.00 94.00 83 LYS A C 1
ATOM 666 O O . LYS A 1 83 ? -4.840 -1.757 -4.179 1.00 94.00 83 LYS A O 1
ATOM 671 N N . ILE A 1 84 ? -2.680 -2.273 -3.885 1.00 93.06 84 ILE A N 1
ATOM 672 C CA . ILE A 1 84 ? -2.198 -1.522 -5.040 1.00 93.06 84 ILE A CA 1
ATOM 673 C C . ILE A 1 84 ? -1.351 -2.395 -5.956 1.00 93.06 84 ILE A C 1
ATOM 675 O O . ILE A 1 84 ? -0.449 -3.106 -5.510 1.00 93.06 84 ILE A O 1
ATOM 679 N N . ASP A 1 85 ? -1.645 -2.335 -7.251 1.00 92.75 85 ASP A N 1
ATOM 680 C CA . ASP A 1 85 ? -0.883 -3.069 -8.251 1.00 92.75 85 ASP A CA 1
ATOM 681 C C . ASP A 1 85 ? 0.470 -2.398 -8.514 1.00 92.75 85 ASP A C 1
ATOM 683 O O . ASP A 1 85 ? 0.569 -1.181 -8.683 1.00 92.75 85 ASP A O 1
ATOM 687 N N . ILE A 1 86 ? 1.521 -3.212 -8.582 1.00 93.31 86 ILE A N 1
ATOM 688 C CA . ILE A 1 86 ? 2.884 -2.771 -8.889 1.00 93.31 86 ILE A CA 1
ATOM 689 C C . ILE A 1 86 ? 3.105 -2.822 -10.400 1.00 93.31 86 ILE A C 1
ATOM 691 O O . ILE A 1 86 ? 3.038 -3.894 -11.010 1.00 93.31 86 ILE A O 1
ATOM 695 N N . LEU A 1 87 ? 3.415 -1.672 -11.000 1.00 90.94 87 LEU A N 1
ATOM 696 C CA . LEU A 1 87 ? 3.598 -1.535 -12.444 1.00 90.94 87 LEU A CA 1
ATOM 697 C C . LEU A 1 87 ? 4.989 -1.988 -12.893 1.00 90.94 87 LEU A C 1
ATOM 699 O O . LEU A 1 87 ? 5.130 -2.562 -13.974 1.00 90.94 87 LEU A O 1
ATOM 703 N N . THR A 1 88 ? 6.028 -1.742 -12.088 1.00 92.62 88 THR A 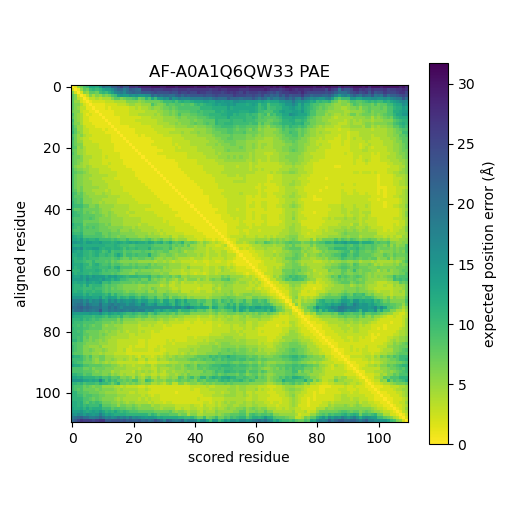N 1
ATOM 704 C CA . THR A 1 88 ? 7.420 -2.030 -12.461 1.00 92.62 88 THR A CA 1
ATOM 705 C C . THR A 1 88 ? 7.672 -3.539 -12.525 1.00 92.62 88 THR A C 1
ATOM 707 O O . THR A 1 88 ? 7.614 -4.232 -11.498 1.00 92.62 88 THR A O 1
ATOM 710 N N . PRO A 1 89 ? 8.056 -4.080 -13.699 1.00 84.56 89 PRO A N 1
ATOM 711 C CA . PRO A 1 89 ? 8.440 -5.479 -13.814 1.00 84.56 89 PRO A CA 1
ATOM 712 C C . PRO A 1 89 ? 9.641 -5.804 -12.921 1.00 84.56 89 PRO A C 1
ATOM 714 O O . PRO A 1 89 ? 10.634 -5.081 -12.901 1.00 84.56 89 PRO A O 1
ATOM 717 N N . GLY A 1 90 ? 9.568 -6.913 -12.186 1.00 87.25 90 GLY A N 1
ATOM 718 C CA . GLY A 1 90 ? 10.624 -7.342 -11.267 1.00 87.25 90 GLY A CA 1
ATOM 719 C C . GLY A 1 90 ? 10.452 -6.803 -9.848 1.00 87.25 90 GLY A C 1
ATOM 720 O O . GLY A 1 90 ? 10.678 -7.560 -8.906 1.00 87.25 90 GLY A O 1
ATOM 721 N N . LEU A 1 91 ? 9.966 -5.567 -9.674 1.00 89.56 91 LEU A N 1
ATOM 722 C CA . LEU A 1 91 ? 9.643 -5.031 -8.345 1.00 89.56 91 LEU A CA 1
ATOM 723 C C . LEU A 1 91 ? 8.470 -5.788 -7.707 1.00 89.56 91 LEU A C 1
ATOM 725 O O . LEU A 1 91 ? 8.502 -6.091 -6.516 1.00 89.56 91 LEU A O 1
ATOM 729 N N . ASN A 1 92 ? 7.501 -6.204 -8.528 1.00 87.25 92 ASN A N 1
ATOM 730 C CA . ASN A 1 92 ? 6.395 -7.077 -8.128 1.00 87.25 92 ASN A CA 1
ATOM 731 C C . ASN A 1 92 ? 6.835 -8.402 -7.474 1.00 87.25 92 ASN A C 1
ATOM 733 O O . ASN A 1 92 ? 6.099 -8.959 -6.667 1.00 87.25 92 ASN A O 1
ATOM 737 N N . ARG A 1 93 ? 8.033 -8.917 -7.787 1.00 88.12 93 ARG A N 1
ATOM 738 C CA . ARG A 1 93 ? 8.579 -10.134 -7.158 1.00 88.12 93 ARG A CA 1
ATOM 739 C C . ARG A 1 93 ? 9.194 -9.872 -5.788 1.00 88.12 93 ARG A C 1
ATOM 741 O O . ARG A 1 93 ? 9.331 -10.806 -5.010 1.00 88.12 93 ARG A O 1
ATOM 748 N N . ILE A 1 94 ? 9.607 -8.633 -5.528 1.00 89.25 94 ILE A N 1
ATOM 749 C CA . ILE A 1 94 ? 10.265 -8.227 -4.283 1.00 89.25 94 ILE A CA 1
ATOM 750 C C . ILE A 1 94 ? 9.214 -7.784 -3.265 1.00 89.25 94 ILE A C 1
ATOM 752 O O . ILE A 1 94 ? 9.242 -8.236 -2.126 1.00 89.25 94 ILE A O 1
ATOM 756 N N . LEU A 1 95 ? 8.293 -6.910 -3.680 1.00 88.06 95 LEU A N 1
ATOM 757 C CA . LEU A 1 95 ? 7.260 -6.342 -2.809 1.00 88.06 95 LEU A CA 1
ATOM 758 C C . LEU A 1 95 ? 5.981 -7.190 -2.749 1.00 88.06 95 LEU A C 1
ATOM 760 O O . LEU A 1 95 ? 5.206 -7.047 -1.808 1.00 88.06 95 LEU A O 1
ATOM 764 N N . GLY A 1 96 ? 5.769 -8.077 -3.724 1.00 87.31 96 GLY A N 1
ATOM 765 C CA . GLY A 1 96 ? 4.476 -8.718 -3.965 1.00 87.31 96 GLY A CA 1
ATOM 766 C C . GLY A 1 96 ? 3.605 -7.891 -4.914 1.00 87.31 96 GLY A C 1
ATOM 767 O O . GLY A 1 96 ? 3.836 -6.698 -5.113 1.00 87.31 96 GLY A O 1
ATOM 768 N N . ASN A 1 97 ? 2.629 -8.542 -5.551 1.00 87.06 97 ASN A N 1
ATOM 769 C CA . ASN A 1 97 ? 1.639 -7.875 -6.393 1.00 87.06 97 ASN A CA 1
ATOM 770 C C . ASN A 1 97 ? 0.288 -8.612 -6.324 1.00 87.06 97 ASN A C 1
ATOM 772 O O . ASN A 1 97 ? 0.243 -9.780 -6.727 1.00 87.06 97 ASN A O 1
ATOM 776 N N . PRO A 1 98 ? -0.787 -7.970 -5.840 1.00 90.25 98 PRO A N 1
ATOM 777 C CA . PRO A 1 98 ? -0.834 -6.583 -5.364 1.00 90.25 98 PRO A CA 1
ATOM 778 C C . PRO A 1 98 ? -0.040 -6.372 -4.065 1.00 90.25 98 PRO A C 1
ATOM 780 O O . PRO A 1 98 ? 0.074 -7.279 -3.240 1.00 90.25 98 PRO A O 1
ATOM 783 N N . TYR A 1 99 ? 0.522 -5.176 -3.897 1.00 93.19 99 TYR A N 1
ATOM 784 C CA . TYR A 1 99 ? 1.130 -4.736 -2.644 1.00 93.19 99 TYR A CA 1
ATOM 785 C C . TYR A 1 99 ? 0.040 -4.253 -1.687 1.00 93.19 99 TYR A C 1
ATOM 787 O O . TYR A 1 99 ? -0.828 -3.468 -2.062 1.00 93.19 99 TYR A O 1
ATOM 795 N N . GLU A 1 100 ? 0.082 -4.720 -0.445 1.00 93.69 100 GLU A N 1
ATOM 796 C CA . GLU A 1 100 ? -0.908 -4.380 0.574 1.00 93.69 100 GLU A CA 1
ATOM 797 C C . GLU A 1 100 ? -0.414 -3.193 1.412 1.00 93.69 100 GLU A C 1
ATOM 799 O O . GLU A 1 100 ? 0.577 -3.288 2.141 1.00 93.69 100 GLU A O 1
ATOM 804 N N . VAL A 1 101 ? -1.102 -2.058 1.303 1.00 94.81 101 VAL A N 1
ATOM 805 C CA . VAL A 1 101 ? -0.830 -0.858 2.097 1.00 94.81 101 VAL A CA 1
ATOM 806 C C . VAL A 1 101 ? -1.671 -0.929 3.365 1.00 94.81 101 VAL A C 1
ATOM 808 O O . VAL A 1 101 ? -2.885 -1.069 3.280 1.00 94.81 101 VAL A O 1
ATOM 811 N N . LYS A 1 102 ? -1.037 -0.817 4.539 1.00 94.56 102 LYS A N 1
ATOM 812 C CA . LYS A 1 102 ? -1.717 -0.857 5.844 1.00 94.56 102 LYS A CA 1
ATOM 813 C C . LYS A 1 102 ? -1.426 0.376 6.685 1.00 94.56 102 LYS A C 1
ATOM 815 O O . LYS A 1 102 ? -0.285 0.849 6.731 1.00 94.56 102 LYS A O 1
ATOM 820 N N . VAL A 1 103 ? -2.450 0.838 7.393 1.00 94.06 103 VAL A N 1
ATOM 821 C CA . VAL A 1 103 ? -2.386 1.874 8.428 1.00 94.06 103 VAL A CA 1
ATOM 822 C C . VAL A 1 103 ? -3.046 1.333 9.693 1.00 94.06 103 VAL A C 1
ATOM 824 O O . VAL A 1 103 ? -4.132 0.766 9.636 1.00 94.06 103 VAL A O 1
ATOM 827 N N . GLU A 1 104 ? -2.384 1.502 10.837 1.00 91.88 104 GLU A N 1
ATOM 828 C CA . GLU A 1 104 ? -2.882 1.074 12.148 1.00 91.88 104 GLU A CA 1
ATOM 829 C C . GLU A 1 104 ? -3.008 2.287 13.070 1.00 91.88 104 GLU A C 1
ATOM 831 O O . GLU A 1 104 ? -2.064 3.068 13.221 1.00 91.88 104 GLU A O 1
ATOM 836 N N . ARG A 1 105 ? -4.157 2.417 13.739 1.00 90.06 105 ARG A N 1
ATOM 837 C CA . ARG A 1 105 ? -4.383 3.412 14.791 1.00 90.06 105 ARG A CA 1
ATOM 838 C C . ARG A 1 105 ? -4.853 2.773 16.082 1.00 90.06 105 ARG A C 1
ATOM 840 O O . ARG A 1 105 ? -5.759 1.948 16.081 1.00 90.06 105 ARG A O 1
ATOM 847 N N . LYS A 1 106 ? -4.260 3.211 17.195 1.00 87.69 106 LYS A N 1
ATOM 848 C CA . LYS A 1 106 ? -4.589 2.747 18.548 1.00 87.69 106 LYS A CA 1
ATOM 849 C C . LYS A 1 106 ? -5.377 3.817 19.288 1.00 87.69 106 LYS A C 1
ATOM 851 O O . LYS A 1 106 ? -4.874 4.920 19.495 1.00 87.69 106 LYS A O 1
ATOM 856 N N . ILE A 1 107 ? -6.592 3.480 19.697 1.00 85.62 107 ILE A N 1
ATOM 857 C CA . ILE A 1 107 ? -7.495 4.340 20.462 1.00 85.62 107 ILE A CA 1
ATOM 858 C C . ILE A 1 107 ? -7.556 3.790 21.892 1.00 85.62 107 ILE A C 1
ATOM 860 O O . ILE A 1 107 ? -7.846 2.607 22.046 1.00 85.62 107 ILE A O 1
ATOM 864 N N . PRO A 1 108 ? -7.279 4.573 22.945 1.00 82.62 108 PRO A N 1
ATOM 865 C CA . PRO A 1 108 ? -7.427 4.097 24.320 1.00 82.62 108 PRO A CA 1
ATOM 866 C C . PRO A 1 108 ? -8.897 3.803 24.652 1.00 82.62 108 PRO A C 1
ATOM 868 O O . PRO A 1 108 ? -9.783 4.566 24.273 1.00 82.62 108 PRO A O 1
ATOM 871 N N . ASN A 1 109 ? -9.145 2.714 25.382 1.00 74.25 109 ASN A N 1
ATOM 872 C CA . ASN A 1 109 ? -10.456 2.425 25.962 1.00 74.25 109 ASN A CA 1
ATOM 873 C C . ASN A 1 109 ? -10.689 3.415 27.111 1.00 74.25 109 ASN A C 1
ATOM 875 O O . ASN A 1 109 ? -10.009 3.327 28.135 1.00 74.25 109 ASN A O 1
ATOM 879 N N . VAL A 1 110 ? -11.589 4.379 26.912 1.00 65.06 110 VAL A N 1
ATOM 880 C CA . VAL A 1 110 ? -12.028 5.328 27.950 1.00 65.06 110 VAL A CA 1
ATOM 881 C C . VAL A 1 110 ? -13.308 4.818 28.592 1.00 65.06 110 VAL A C 1
ATOM 883 O O . VAL A 1 110 ? -14.169 4.320 27.832 1.00 65.06 110 VAL A O 1
#

Nearest PDB structures (foldseek):
  7jl6-assembly1_B  TM=4.191E-01  e=9.552E-01  Staphylococcus aureus
  7jl6-assembly1_A  TM=3.866E-01  e=1.311E+00  Staphylococcus aureus
  3b42-assembly1_A  TM=5.027E-01  e=5.283E+00  Geobacter sulfurreducens
  3zxu-assembly2_C  TM=4.339E-01  e=3.849E+00  Kluyveromyces lactis NRRL Y-1140

Radius of gyration: 21.86 Å; Cα contacts (8 Å, |Δi|>4): 119; chains: 1; bounding box: 61×20×64 Å

Sequence (110 aa):
MNRKGQALVEFVLILPIFIMILFSIVDFGMIFNKKNELENISVDVVNMLNKDIPLEEIKSEYADIDIEISSDDKYKNVVISDKIDILTPGLNRILGNPYEVKVERKIPNV

Mean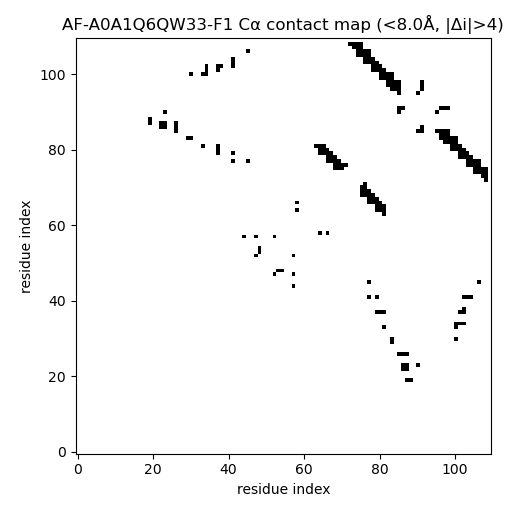 predicted aligned error: 6.06 Å

Secondary structure (DSSP, 8-state):
---TTHHHHHHHHHHHHHHHHHHHHHHHHHHHHHHHHHHHHHHHHHHHHTTT--HHHHHHHTTTSEEEEEE-SSEEEEEEEEEE---STTHHHHH-SSEEEEEEEEEE--

pLDDT: mean 89.03, std 7.23, range [54.25, 96.81]

Solvent-accessible surface area (backbone atoms only — not comparable to full-atom values): 6371 Å² total; per-residue (Å²): 133,86,69,80,60,51,68,57,54,55,48,64,66,47,47,64,59,52,50,50,54,54,36,46,54,49,42,52,50,51,54,52,52,50,48,54,52,48,50,52,50,51,52,51,52,53,54,41,51,76,68,70,51,58,67,69,59,56,46,64,75,42,67,90,47,50,76,49,76,48,77,56,100,56,30,38,36,41,36,41,34,44,77,43,78,52,77,30,86,69,52,30,77,74,70,38,67,61,30,77,46,75,42,79,46,78,40,72,69,126

Foldseek 3Di:
DDCPCVVVVVCVVCVVVVVLVVLVVVQVVVLVVVLVVQVVLVVVVVVCVVVVNDPVVSCVVVVQKDWDWDDDPFWIKIKIKHWQARPRPPVCVVQNGRHIRIDIDIDTDD